Protein AF-A0A1E1WLE2-F1 (afdb_monomer_lite)

pLDDT: mean 75.77, std 13.93, range [36.28, 90.94]

Secondary structure (DSSP, 8-state):
--------HHHHHHHHHHHHHHHHHHHHHHTPEEEEEEEEEESS----TTSPP--S-EEEEEEEEEEEETTEEEEEEEEEEEESSTTPPEEEEEEEEEESSGGGHHHHTTSSGGG-SS--HHHHHHHHHHHHHHHTT------

Structure (mmCIF, N/CA/C/O backbone):
data_AF-A0A1E1WLE2-F1
#
_entry.id   AF-A0A1E1WLE2-F1
#
loop_
_atom_site.group_PDB
_atom_site.id
_atom_site.type_symbol
_atom_site.label_atom_id
_atom_site.label_alt_id
_atom_site.label_comp_id
_atom_site.label_asym_id
_atom_site.label_entity_id
_atom_site.label_seq_id
_atom_site.pdbx_PDB_ins_code
_atom_site.Cartn_x
_atom_site.Cartn_y
_atom_site.Cartn_z
_atom_site.occupancy
_atom_site.B_iso_or_equiv
_atom_site.auth_seq_id
_atom_site.auth_comp_id
_atom_site.auth_asym_id
_atom_site.auth_atom_id
_atom_site.pdbx_PDB_model_num
ATOM 1 N N . MET A 1 1 ? -0.947 47.332 -3.656 1.00 38.28 1 MET A N 1
ATOM 2 C CA . MET A 1 1 ? -2.117 46.487 -3.973 1.00 38.28 1 MET A CA 1
ATOM 3 C C . MET A 1 1 ? -1.858 45.119 -3.370 1.00 38.28 1 MET A C 1
ATOM 5 O O . MET A 1 1 ? -1.064 44.372 -3.920 1.00 38.28 1 MET A O 1
ATOM 9 N N . ILE A 1 2 ? -2.422 44.851 -2.194 1.00 45.28 2 ILE A N 1
ATOM 10 C CA . ILE A 1 2 ? -2.339 43.549 -1.523 1.00 45.28 2 ILE A CA 1
ATOM 11 C C . ILE A 1 2 ? -3.735 42.942 -1.675 1.00 45.28 2 ILE A C 1
ATOM 13 O O . ILE A 1 2 ? -4.696 43.600 -1.275 1.00 45.28 2 ILE A O 1
ATOM 17 N N . PRO A 1 3 ? -3.906 41.773 -2.310 1.00 49.47 3 PRO A N 1
ATOM 18 C CA . PRO A 1 3 ? -5.202 41.125 -2.321 1.00 49.47 3 PRO A CA 1
ATOM 19 C C . PRO A 1 3 ? -5.395 40.438 -0.965 1.00 49.47 3 PRO A C 1
ATOM 21 O O . PRO A 1 3 ? -4.961 39.303 -0.776 1.00 49.47 3 PRO A O 1
ATOM 24 N N . ASP A 1 4 ? -6.057 41.121 -0.029 1.00 49.88 4 ASP A N 1
ATOM 25 C CA . ASP A 1 4 ? -6.618 40.517 1.185 1.00 49.88 4 ASP A CA 1
ATOM 26 C C . ASP A 1 4 ? -7.785 39.603 0.796 1.00 49.88 4 ASP A C 1
ATOM 28 O O . ASP A 1 4 ? -8.966 39.926 0.924 1.00 49.88 4 ASP A O 1
ATOM 32 N N . SER A 1 5 ? -7.446 38.437 0.255 1.00 61.34 5 SER A N 1
ATOM 33 C CA . SER A 1 5 ? -8.402 37.362 0.016 1.00 61.34 5 SER A CA 1
ATOM 34 C C . SER A 1 5 ? -8.620 36.644 1.341 1.00 61.34 5 SER A C 1
ATOM 36 O O . SER A 1 5 ? -8.081 35.562 1.557 1.00 61.34 5 SER A O 1
ATOM 38 N N . ILE A 1 6 ? -9.356 37.274 2.261 1.00 64.00 6 ILE A N 1
ATOM 39 C CA . ILE A 1 6 ? -9.781 36.627 3.504 1.00 64.00 6 ILE A CA 1
ATOM 40 C C . ILE A 1 6 ? -10.660 35.440 3.085 1.00 64.00 6 ILE A C 1
ATOM 42 O O . ILE A 1 6 ? -11.727 35.660 2.501 1.00 64.00 6 ILE A O 1
ATOM 46 N N . PRO A 1 7 ? -10.231 34.186 3.310 1.00 63.50 7 PRO A N 1
ATOM 47 C CA . PRO A 1 7 ? -11.016 33.033 2.906 1.00 63.50 7 PRO A CA 1
ATOM 48 C C . PRO A 1 7 ? -12.361 33.086 3.629 1.00 63.50 7 PRO A C 1
ATOM 50 O O . PRO A 1 7 ? -12.428 33.228 4.852 1.00 63.50 7 PRO A O 1
ATOM 53 N N . ALA A 1 8 ? -13.449 33.004 2.862 1.00 78.31 8 ALA A N 1
ATOM 54 C CA . ALA A 1 8 ? -14.796 33.026 3.415 1.00 78.31 8 ALA A CA 1
ATOM 55 C C . ALA A 1 8 ? -14.918 31.939 4.496 1.00 78.31 8 ALA A C 1
ATOM 57 O O . ALA A 1 8 ? -14.419 30.831 4.321 1.00 78.31 8 ALA A O 1
ATOM 58 N N . MET A 1 9 ? -15.604 32.215 5.606 1.00 75.25 9 MET A N 1
ATOM 59 C CA . MET A 1 9 ? -15.657 31.321 6.776 1.00 75.25 9 MET A CA 1
ATOM 60 C C . MET A 1 9 ? -16.115 29.882 6.446 1.00 75.25 9 MET A C 1
ATOM 62 O O . MET A 1 9 ? -15.710 28.926 7.104 1.00 75.25 9 MET A O 1
ATOM 66 N N . GLY A 1 10 ? -16.902 29.702 5.378 1.00 71.75 10 GLY A N 1
ATOM 67 C CA . GLY A 1 10 ? -17.251 28.381 4.842 1.00 71.75 10 GLY A CA 1
ATOM 68 C C . GLY A 1 10 ? -16.083 27.620 4.193 1.00 71.75 10 GLY A C 1
ATOM 69 O O . GLY A 1 10 ? -16.044 26.396 4.271 1.00 71.75 10 GLY A O 1
ATOM 70 N N . GLN A 1 11 ? -15.116 28.313 3.586 1.00 77.38 11 GLN A N 1
ATOM 71 C CA . GLN A 1 11 ? -13.876 27.720 3.070 1.00 77.38 11 GLN A CA 1
ATOM 72 C C . GLN A 1 11 ? -12.939 27.298 4.205 1.00 77.38 11 GLN A C 1
ATOM 74 O O . GLN A 1 11 ? -12.397 26.199 4.148 1.00 77.38 11 GLN A O 1
ATOM 79 N N . LEU A 1 12 ? -12.823 28.112 5.260 1.00 76.25 12 LEU A N 1
ATOM 80 C CA . LEU A 1 12 ? -12.022 27.774 6.442 1.00 76.25 12 LEU A CA 1
ATOM 81 C C . LEU A 1 12 ? -12.545 26.517 7.147 1.00 76.25 12 LEU A C 1
ATOM 83 O O . LEU A 1 12 ? -11.766 25.613 7.423 1.00 76.25 12 LEU A O 1
ATOM 87 N N . LYS A 1 13 ? -13.866 26.390 7.341 1.00 80.69 13 LYS A N 1
ATOM 88 C CA . LYS A 1 13 ? -14.465 25.168 7.915 1.00 80.69 13 LYS A CA 1
ATOM 89 C C . LYS A 1 13 ? -14.212 23.924 7.061 1.00 80.69 13 LYS A C 1
ATOM 91 O O . LYS A 1 13 ? -13.951 22.851 7.590 1.00 80.69 13 LYS A O 1
ATOM 96 N N . ARG A 1 14 ? -14.265 24.050 5.729 1.00 77.56 14 ARG A N 1
ATOM 97 C CA . ARG A 1 14 ? -13.927 22.938 4.821 1.00 77.56 14 ARG A CA 1
ATOM 98 C C . ARG A 1 14 ? -12.452 22.554 4.928 1.00 77.56 14 ARG A C 1
ATOM 100 O O . ARG A 1 14 ? -12.141 21.366 4.939 1.00 77.56 14 ARG A O 1
ATOM 107 N N . GLN A 1 15 ? -11.561 23.542 5.021 1.00 79.94 15 GLN A N 1
ATOM 108 C CA . GLN A 1 15 ? -10.132 23.309 5.235 1.00 79.94 15 GLN A CA 1
ATOM 109 C C . GLN A 1 15 ? -9.871 22.633 6.582 1.00 79.94 15 GLN A C 1
ATOM 111 O O . GLN A 1 15 ? -9.123 21.665 6.621 1.00 79.94 15 GLN A O 1
ATOM 116 N N . GLU A 1 16 ? -10.526 23.073 7.655 1.00 83.94 16 GLU A N 1
ATOM 117 C CA . GLU A 1 16 ? -10.417 22.468 8.985 1.00 83.94 16 GLU A CA 1
ATOM 118 C C . GLU A 1 16 ? -10.824 20.988 8.971 1.00 83.94 16 GLU A C 1
ATOM 120 O O . GLU A 1 16 ? -10.043 20.137 9.390 1.00 83.94 16 GLU A O 1
ATOM 125 N N . VAL A 1 17 ? -11.988 20.659 8.400 1.00 82.81 17 VAL A N 1
ATOM 126 C CA . VAL A 1 17 ? -12.456 19.265 8.267 1.00 82.81 17 VAL A CA 1
ATOM 127 C C . VAL A 1 17 ? -11.491 18.429 7.422 1.00 82.81 17 VAL A C 1
ATOM 129 O O . VAL A 1 17 ? -11.197 17.280 7.756 1.00 82.81 17 VAL A O 1
ATOM 132 N N . THR A 1 18 ? -10.957 19.006 6.343 1.00 80.12 18 THR A N 1
ATOM 133 C CA . THR A 1 18 ? -9.963 18.332 5.494 1.00 80.12 18 THR A CA 1
ATOM 134 C C . THR A 1 18 ? -8.692 18.029 6.283 1.00 80.12 18 THR A C 1
ATOM 136 O O . THR A 1 18 ? -8.205 16.903 6.254 1.00 80.12 18 THR A O 1
ATOM 139 N N . LEU A 1 19 ? -8.173 19.005 7.031 1.00 78.62 19 LEU A N 1
ATOM 140 C CA . LEU A 1 19 ? -6.966 18.844 7.839 1.00 78.62 19 LEU A CA 1
ATOM 141 C C . LEU A 1 19 ? -7.162 17.835 8.971 1.00 78.62 19 LEU A C 1
ATOM 143 O O . LEU A 1 19 ? -6.269 17.029 9.206 1.00 78.62 19 LEU A O 1
ATOM 147 N N . GLN A 1 20 ? -8.323 17.830 9.627 1.00 79.31 20 GLN A N 1
ATOM 148 C CA . GLN A 1 20 ? -8.663 16.830 10.643 1.00 79.31 20 GLN A CA 1
ATOM 149 C C . GLN A 1 20 ? -8.713 15.420 10.047 1.00 79.31 20 GLN A C 1
ATOM 151 O O . GLN A 1 20 ? -8.127 14.499 10.609 1.00 79.31 20 GLN A O 1
ATOM 156 N N . THR A 1 21 ? -9.326 15.269 8.870 1.00 75.50 21 THR A N 1
ATOM 157 C CA . THR A 1 21 ? -9.368 13.985 8.152 1.00 75.50 21 THR A CA 1
ATOM 158 C C . THR A 1 21 ? -7.957 13.518 7.785 1.00 75.50 21 THR A C 1
ATOM 160 O O . THR A 1 21 ? -7.602 12.362 8.004 1.00 75.50 21 THR A O 1
ATOM 163 N N . CYS A 1 22 ? -7.111 14.423 7.281 1.00 72.44 22 CYS A N 1
ATOM 164 C CA . CYS A 1 22 ? -5.714 14.122 6.971 1.00 72.44 22 CYS A CA 1
ATOM 165 C C . CYS A 1 22 ? -4.905 13.758 8.221 1.00 72.44 22 CYS A C 1
ATOM 167 O O . CYS A 1 22 ? -4.075 12.852 8.166 1.00 72.44 22 CYS A O 1
ATOM 169 N N . LEU A 1 23 ? -5.133 14.447 9.342 1.00 73.81 23 LEU A N 1
ATOM 170 C CA . LEU A 1 23 ? -4.461 14.164 10.606 1.00 73.81 23 LEU A CA 1
ATOM 171 C C . LEU A 1 23 ? -4.828 12.767 11.111 1.00 73.81 23 LEU A C 1
ATOM 173 O O . LEU A 1 23 ? -3.927 11.997 11.431 1.00 73.81 23 LEU A O 1
ATOM 177 N N . GLN A 1 24 ? -6.118 12.426 11.114 1.00 76.75 24 GLN A N 1
ATOM 178 C CA . GLN A 1 24 ? -6.597 11.101 11.504 1.00 76.75 24 GLN A CA 1
ATOM 179 C C . GLN A 1 24 ? -6.008 10.012 10.600 1.00 76.75 24 GLN A C 1
ATOM 181 O O . GLN A 1 24 ? -5.429 9.048 11.092 1.00 76.75 24 GLN A O 1
ATOM 186 N N . ALA A 1 25 ? -6.053 10.209 9.279 1.00 70.75 25 ALA A N 1
ATOM 187 C CA . ALA A 1 25 ? -5.450 9.279 8.329 1.00 70.75 25 ALA A CA 1
ATOM 188 C C . ALA A 1 25 ? -3.943 9.098 8.576 1.00 70.75 25 ALA A C 1
ATOM 190 O O . ALA A 1 25 ? -3.418 7.990 8.498 1.00 70.75 25 ALA A O 1
ATOM 191 N N . THR A 1 26 ? -3.239 10.184 8.904 1.00 70.56 26 THR A N 1
ATOM 192 C CA . THR A 1 26 ? -1.803 10.148 9.212 1.00 70.56 26 THR A CA 1
ATOM 193 C C . THR A 1 26 ? -1.528 9.3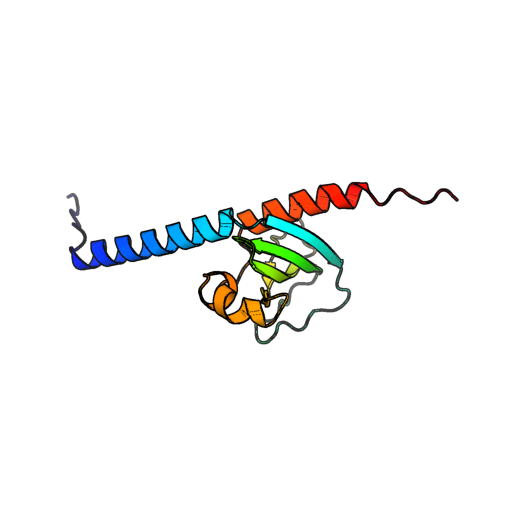97 10.511 1.00 70.56 26 THR A C 1
ATOM 195 O O . THR A 1 26 ? -0.563 8.641 10.573 1.00 70.56 26 THR A O 1
ATOM 198 N N . GLN A 1 27 ? -2.363 9.576 11.536 1.00 76.75 27 GLN A N 1
ATOM 199 C CA . GLN A 1 27 ? -2.246 8.860 12.808 1.00 76.75 27 GLN A CA 1
ATOM 200 C C . GLN A 1 27 ? -2.462 7.356 12.623 1.00 76.75 27 GLN A C 1
ATOM 202 O O . GLN A 1 27 ? -1.628 6.575 13.076 1.00 76.75 27 GLN A O 1
ATOM 207 N N . GLU A 1 28 ? -3.504 6.958 11.889 1.00 75.25 28 GLU A N 1
ATOM 208 C CA . GLU A 1 28 ? -3.766 5.550 11.562 1.00 75.25 28 GLU A CA 1
ATOM 209 C C . GLU A 1 28 ? -2.595 4.935 10.782 1.00 75.25 28 GLU A C 1
ATOM 211 O O . GLU A 1 28 ? -2.083 3.880 11.149 1.00 75.25 28 GLU A O 1
ATOM 216 N N . LEU A 1 29 ? -2.090 5.633 9.757 1.00 73.62 29 LEU A N 1
ATOM 217 C CA . LEU A 1 29 ? -0.929 5.188 8.977 1.00 73.62 29 LEU A CA 1
ATOM 218 C C . LEU A 1 29 ? 0.357 5.091 9.816 1.00 73.62 29 LEU A C 1
ATOM 220 O O . LEU A 1 29 ? 1.170 4.188 9.609 1.00 73.62 29 LEU A O 1
ATOM 224 N N . ALA A 1 30 ? 0.559 6.011 10.761 1.00 73.25 30 ALA A N 1
ATOM 225 C CA . ALA A 1 30 ? 1.705 5.996 11.666 1.00 73.25 30 ALA A CA 1
ATOM 226 C C . ALA A 1 30 ? 1.628 4.850 12.688 1.00 73.25 30 ALA A C 1
ATOM 228 O O . ALA A 1 30 ? 2.678 4.354 13.113 1.00 73.25 30 ALA A O 1
ATOM 229 N N . GLY A 1 31 ? 0.417 4.407 13.033 1.00 77.69 31 GLY A N 1
ATOM 230 C CA . GLY A 1 31 ? 0.147 3.266 13.908 1.00 77.69 31 GLY A CA 1
ATOM 231 C C . GLY A 1 31 ? 0.304 1.894 13.247 1.00 77.69 31 GLY A C 1
ATOM 232 O O . GLY A 1 31 ? 0.172 0.889 13.934 1.00 77.69 31 GLY A O 1
ATOM 233 N N . ILE A 1 32 ? 0.591 1.822 11.940 1.00 82.75 32 ILE A N 1
ATOM 234 C CA . ILE A 1 32 ? 0.766 0.536 11.250 1.00 82.75 32 ILE A CA 1
ATOM 235 C C . ILE A 1 32 ? 2.097 -0.111 11.628 1.00 82.75 32 ILE A C 1
ATOM 237 O O . ILE A 1 32 ? 3.167 0.374 11.239 1.00 82.75 32 ILE A O 1
ATOM 2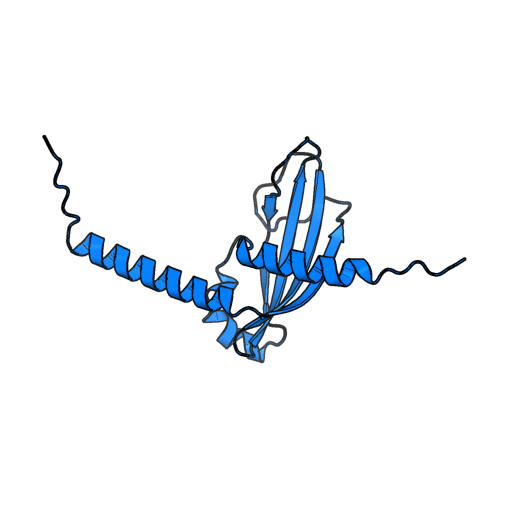41 N N . ASP A 1 33 ? 2.018 -1.274 12.254 1.00 84.31 33 ASP A N 1
ATOM 242 C CA . ASP A 1 33 ? 3.142 -2.178 12.438 1.00 84.31 33 ASP A CA 1
ATOM 243 C C . ASP A 1 33 ? 3.186 -3.211 11.314 1.00 84.31 33 ASP A C 1
ATOM 245 O O . ASP A 1 33 ? 2.179 -3.825 10.964 1.00 84.31 33 ASP A O 1
ATOM 249 N N . ILE A 1 34 ? 4.371 -3.414 10.741 1.00 84.31 34 ILE A N 1
ATOM 250 C CA . ILE A 1 34 ? 4.602 -4.429 9.711 1.00 84.31 34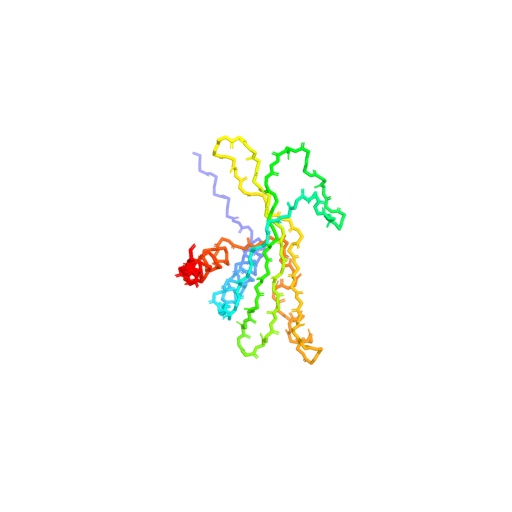 ILE A CA 1
ATOM 251 C C . ILE A 1 34 ? 5.147 -5.673 10.400 1.00 84.31 34 ILE A C 1
ATOM 253 O O . ILE A 1 34 ? 6.225 -5.641 10.991 1.00 84.31 34 ILE A O 1
ATOM 257 N N . LEU A 1 35 ? 4.409 -6.774 10.307 1.00 84.69 35 LEU A N 1
ATOM 258 C CA . LEU A 1 35 ? 4.779 -8.059 10.899 1.00 84.69 35 LEU A CA 1
ATOM 259 C C . LEU A 1 35 ? 5.679 -8.851 9.942 1.00 84.69 35 LEU A C 1
ATOM 261 O O . LEU A 1 35 ? 6.716 -9.406 10.324 1.00 84.69 35 LEU A O 1
ATOM 265 N N . GLN A 1 36 ? 5.283 -8.884 8.671 1.00 83.12 36 GLN A N 1
ATOM 266 C CA . GLN A 1 36 ? 5.964 -9.603 7.603 1.00 83.12 36 GLN A CA 1
ATOM 267 C C . GLN A 1 36 ? 5.837 -8.831 6.300 1.00 83.12 36 GLN A C 1
ATOM 269 O O . GLN A 1 36 ? 4.808 -8.231 6.029 1.00 83.12 36 GLN A O 1
ATOM 274 N N . ALA A 1 37 ? 6.889 -8.858 5.487 1.00 84.62 37 ALA A N 1
ATOM 275 C CA . ALA A 1 37 ? 6.847 -8.359 4.126 1.00 84.62 37 ALA A CA 1
ATOM 276 C C . ALA A 1 37 ? 7.629 -9.295 3.205 1.00 84.62 37 ALA A C 1
ATOM 278 O O . ALA A 1 37 ? 8.696 -9.796 3.575 1.00 84.62 37 ALA A O 1
ATOM 279 N N . GLU A 1 38 ? 7.096 -9.489 2.008 1.00 82.88 38 GLU A N 1
ATOM 280 C CA . GLU A 1 38 ? 7.665 -10.266 0.917 1.00 82.88 38 GLU A CA 1
ATOM 281 C C . GLU A 1 38 ? 7.606 -9.455 -0.376 1.00 82.88 38 GLU A C 1
ATOM 283 O O . GLU A 1 38 ? 6.677 -8.677 -0.608 1.00 82.88 38 GLU A O 1
ATOM 288 N N . VAL A 1 39 ? 8.634 -9.619 -1.210 1.00 85.31 39 VAL A N 1
ATOM 289 C CA . VAL A 1 39 ? 8.720 -8.981 -2.524 1.00 85.31 39 VAL A CA 1
ATOM 290 C C . VAL A 1 39 ? 9.063 -10.029 -3.560 1.00 85.31 39 VAL A C 1
ATOM 292 O O . VAL A 1 39 ? 10.148 -10.608 -3.522 1.00 85.31 39 VAL A O 1
ATOM 295 N N . ASN A 1 40 ? 8.164 -10.203 -4.519 1.00 84.06 40 ASN A N 1
ATOM 296 C CA . ASN A 1 40 ? 8.305 -11.146 -5.614 1.00 84.06 40 ASN A CA 1
ATOM 297 C C . ASN A 1 40 ? 8.554 -10.379 -6.909 1.00 84.06 40 ASN A C 1
ATOM 299 O O . ASN A 1 40 ? 7.856 -9.415 -7.211 1.00 84.06 40 ASN A O 1
ATOM 303 N N . VAL A 1 41 ? 9.558 -10.782 -7.688 1.00 86.00 41 VAL A N 1
ATOM 304 C CA . VAL A 1 41 ? 9.759 -10.232 -9.036 1.00 86.00 41 VAL A CA 1
ATOM 305 C C . VAL A 1 41 ? 8.762 -10.908 -9.968 1.00 86.00 41 VAL A C 1
ATOM 307 O O . VAL A 1 41 ? 8.752 -12.133 -10.075 1.00 86.00 41 VAL A O 1
ATOM 310 N N . VAL A 1 42 ? 7.921 -10.116 -10.629 1.00 85.50 42 VAL A N 1
ATOM 311 C CA . VAL A 1 42 ? 6.909 -10.630 -11.554 1.00 85.50 42 VAL A CA 1
ATOM 312 C C . VAL A 1 42 ? 7.512 -10.648 -12.953 1.00 85.50 42 VAL A C 1
ATOM 314 O O . VAL A 1 42 ? 7.994 -9.629 -13.443 1.00 85.50 42 VAL A O 1
ATOM 317 N N . VAL A 1 43 ? 7.524 -11.828 -13.571 1.00 77.31 43 VAL A N 1
ATOM 318 C CA . VAL A 1 43 ? 8.119 -12.041 -14.901 1.00 77.31 43 VAL A CA 1
ATOM 319 C C . VAL A 1 43 ? 7.204 -11.525 -16.016 1.00 77.31 43 VAL A C 1
ATOM 321 O O . VAL A 1 43 ? 7.690 -11.063 -17.041 1.00 77.31 43 VAL A O 1
ATOM 324 N N . ASN A 1 44 ? 5.889 -11.573 -15.801 1.00 79.44 44 ASN A N 1
ATOM 325 C CA . ASN A 1 44 ? 4.878 -11.100 -16.745 1.00 79.44 44 ASN A CA 1
ATOM 326 C C . ASN A 1 44 ? 4.219 -9.816 -16.225 1.00 79.44 44 ASN A C 1
ATOM 328 O O . ASN A 1 44 ? 4.192 -9.584 -15.016 1.00 79.44 44 ASN A O 1
ATOM 332 N N . GLU A 1 45 ? 3.657 -8.999 -17.119 1.00 76.44 45 GLU A N 1
ATOM 333 C CA . GLU A 1 45 ? 2.849 -7.848 -16.701 1.00 76.44 45 GLU A CA 1
ATOM 334 C C . GLU A 1 45 ? 1.657 -8.340 -15.849 1.00 76.44 45 GLU A C 1
ATOM 336 O O . GLU A 1 45 ? 0.934 -9.246 -16.279 1.00 76.44 45 GLU A O 1
ATOM 341 N N . PRO A 1 46 ? 1.475 -7.816 -14.622 1.00 79.81 46 PRO A N 1
ATOM 342 C CA . PRO A 1 46 ? 0.391 -8.239 -13.747 1.00 79.81 46 PRO A CA 1
ATOM 343 C C . PRO A 1 46 ? -0.958 -7.699 -14.234 1.00 79.81 46 PRO A C 1
ATOM 345 O O . PRO A 1 46 ? -1.032 -6.636 -14.846 1.00 79.81 46 PRO A O 1
ATOM 348 N N . ASP A 1 47 ? -2.046 -8.400 -13.909 1.00 79.12 47 ASP A N 1
ATOM 349 C CA . ASP A 1 47 ? -3.396 -7.891 -14.159 1.00 79.12 47 ASP A CA 1
ATOM 350 C C . ASP A 1 47 ? -3.669 -6.666 -13.272 1.00 79.12 47 ASP A C 1
ATOM 352 O O . ASP A 1 47 ? -3.777 -6.769 -12.045 1.00 79.12 47 ASP A O 1
ATOM 356 N N . LEU A 1 48 ? -3.778 -5.498 -13.908 1.00 79.94 48 LEU A N 1
ATOM 357 C CA . LEU A 1 48 ? -3.926 -4.212 -13.231 1.00 79.94 48 LEU A CA 1
ATOM 358 C C . LEU A 1 48 ? -5.372 -3.881 -12.819 1.00 79.94 48 LEU A C 1
ATOM 360 O O . LEU A 1 48 ? -5.658 -2.741 -12.455 1.00 79.94 48 LEU A O 1
ATOM 364 N N . GLN A 1 49 ? -6.293 -4.850 -12.865 1.00 74.31 49 GLN A N 1
ATOM 365 C CA . GLN A 1 49 ? -7.653 -4.748 -12.305 1.00 74.31 49 GLN A CA 1
ATOM 366 C C . GLN A 1 49 ? -8.438 -3.501 -12.750 1.00 74.31 49 GLN A C 1
ATOM 368 O O . GLN A 1 49 ? -9.187 -2.905 -11.975 1.00 74.31 49 GLN A O 1
ATOM 373 N N . GLY A 1 50 ? -8.266 -3.093 -14.010 1.00 71.81 50 GLY A N 1
ATOM 374 C CA . GLY A 1 50 ? -8.933 -1.924 -14.590 1.00 71.81 50 GLY A CA 1
ATOM 375 C C . GLY A 1 50 ? -8.186 -0.592 -14.435 1.00 71.81 50 GLY A C 1
ATOM 376 O O . GLY A 1 50 ? -8.704 0.435 -14.877 1.00 71.81 50 GLY A O 1
ATOM 377 N N . GLU A 1 51 ? -6.982 -0.573 -13.854 1.00 79.56 51 GLU A N 1
ATOM 378 C CA . GLU A 1 51 ? -6.076 0.577 -13.956 1.00 79.56 51 GLU A CA 1
ATOM 379 C C . GLU A 1 51 ? -5.441 0.677 -15.354 1.00 79.56 51 GLU A C 1
ATOM 381 O O . GLU A 1 51 ? -5.339 -0.306 -16.090 1.00 79.56 51 GLU A O 1
ATOM 386 N N . SER A 1 52 ? -5.006 1.885 -15.737 1.00 79.12 52 SER A N 1
ATOM 387 C CA . SER A 1 52 ? -4.353 2.113 -17.029 1.00 79.12 52 SER A CA 1
ATOM 388 C C . SER A 1 52 ? -3.075 1.266 -17.165 1.00 79.12 52 SER A C 1
ATOM 390 O O . SER A 1 52 ? -2.239 1.309 -16.250 1.00 79.12 52 SER A O 1
ATOM 392 N N . PRO A 1 53 ? -2.885 0.568 -18.303 1.00 77.19 53 PRO A N 1
ATOM 393 C CA . PRO A 1 53 ? -1.698 -0.244 -18.544 1.00 77.19 53 PRO A CA 1
ATOM 394 C C . PRO A 1 53 ? -0.436 0.616 -18.556 1.00 77.19 53 PRO A C 1
ATOM 396 O O . PRO A 1 53 ? -0.465 1.780 -18.975 1.00 77.19 53 PRO A O 1
ATOM 399 N N . ILE A 1 54 ? 0.677 0.046 -18.092 1.00 80.12 54 ILE A N 1
ATOM 400 C CA . ILE A 1 54 ? 1.979 0.703 -18.189 1.00 80.12 54 ILE A CA 1
ATOM 401 C C . ILE A 1 54 ? 2.659 0.190 -19.452 1.00 80.12 54 ILE A C 1
ATOM 403 O O . ILE A 1 54 ? 3.114 -0.941 -19.511 1.00 80.12 54 ILE A O 1
ATOM 407 N N . SER A 1 55 ? 2.757 1.052 -20.460 1.00 78.12 55 SER A N 1
ATOM 408 C CA . SER A 1 55 ? 3.369 0.715 -21.750 1.00 78.12 55 SER A CA 1
ATOM 409 C C . SER A 1 55 ? 4.902 0.738 -21.746 1.00 78.12 55 SER A C 1
ATOM 411 O O . SER A 1 55 ? 5.518 0.440 -22.764 1.00 78.12 55 SER A O 1
ATOM 413 N N . GLU A 1 56 ? 5.530 1.187 -20.656 1.00 84.50 56 GLU A N 1
ATOM 414 C CA . GLU A 1 56 ? 6.990 1.230 -20.530 1.00 84.50 56 GLU A CA 1
ATOM 415 C C . GLU A 1 56 ? 7.516 -0.138 -20.082 1.00 84.50 56 GLU A C 1
ATOM 417 O O . GLU A 1 56 ? 7.058 -0.657 -19.068 1.00 84.50 56 GLU A O 1
ATOM 422 N N . GLU A 1 57 ? 8.511 -0.679 -20.789 1.00 86.25 57 GLU A N 1
ATOM 423 C CA . GLU A 1 57 ? 9.217 -1.892 -20.363 1.00 86.25 57 GLU A CA 1
ATOM 424 C C . GLU A 1 57 ? 9.980 -1.664 -19.050 1.00 86.25 57 GLU A C 1
ATOM 426 O O . GLU A 1 57 ? 10.560 -0.593 -18.803 1.00 86.25 57 GLU A O 1
ATOM 431 N N . GLY A 1 58 ? 9.988 -2.691 -18.204 1.00 88.06 58 GLY A N 1
ATOM 432 C CA . GLY A 1 58 ? 10.671 -2.642 -16.928 1.00 88.06 58 GLY A CA 1
ATOM 433 C C . GLY A 1 58 ? 10.409 -3.839 -16.034 1.00 88.06 58 GLY A C 1
ATOM 434 O O . GLY A 1 58 ? 9.768 -4.825 -16.399 1.00 88.06 58 GLY A O 1
ATOM 435 N N . VAL A 1 59 ? 10.916 -3.725 -14.809 1.00 88.38 59 VAL A N 1
ATOM 436 C CA . VAL A 1 59 ? 10.800 -4.769 -13.796 1.00 88.38 59 VAL A CA 1
ATOM 437 C C . VAL A 1 59 ? 9.561 -4.531 -12.950 1.00 88.38 59 VAL A C 1
ATOM 439 O O . VAL A 1 59 ? 9.455 -3.521 -12.241 1.00 88.38 59 VAL A O 1
ATOM 442 N N . TRP A 1 60 ? 8.674 -5.518 -12.957 1.00 89.56 60 TRP A N 1
ATOM 443 C CA . TRP A 1 60 ? 7.544 -5.598 -12.048 1.00 89.56 60 TRP A CA 1
ATOM 444 C C . TRP A 1 60 ? 7.923 -6.314 -10.757 1.00 89.56 60 TRP A C 1
ATOM 446 O O . TRP A 1 60 ? 8.644 -7.313 -10.745 1.00 89.56 60 TRP A O 1
ATOM 456 N N . ARG A 1 61 ? 7.429 -5.788 -9.639 1.00 88.44 61 ARG A N 1
ATOM 457 C CA . ARG A 1 61 ? 7.525 -6.417 -8.325 1.00 88.44 61 ARG A CA 1
ATOM 458 C C . ARG A 1 61 ? 6.155 -6.440 -7.678 1.00 88.44 61 ARG A C 1
ATOM 460 O O . ARG A 1 61 ? 5.496 -5.411 -7.621 1.00 88.44 61 ARG A O 1
ATOM 467 N N . GLU A 1 62 ? 5.751 -7.587 -7.175 1.00 88.25 62 GLU A N 1
ATOM 468 C CA . GLU A 1 62 ? 4.628 -7.711 -6.262 1.00 88.25 62 GLU A CA 1
ATOM 469 C C . GLU A 1 62 ? 5.157 -7.580 -4.841 1.00 88.25 62 GLU A C 1
ATOM 471 O O . GLU A 1 62 ? 6.150 -8.211 -4.479 1.00 88.25 62 GLU A O 1
ATOM 476 N N . VAL A 1 63 ? 4.518 -6.732 -4.050 1.00 87.44 63 VAL A N 1
ATOM 477 C CA . VAL A 1 63 ? 4.840 -6.533 -2.644 1.00 87.44 63 VAL A CA 1
ATOM 478 C C . VAL A 1 63 ? 3.630 -6.957 -1.838 1.00 87.44 63 VAL A C 1
ATOM 480 O O . VAL A 1 63 ? 2.548 -6.404 -2.028 1.00 87.44 63 VAL A O 1
ATOM 483 N N . THR A 1 64 ? 3.835 -7.896 -0.922 1.00 87.75 64 THR A N 1
ATOM 484 C CA . THR A 1 64 ? 2.817 -8.338 0.032 1.00 87.75 64 THR A CA 1
ATOM 485 C C . THR A 1 64 ? 3.357 -8.143 1.435 1.00 87.75 64 THR A C 1
ATOM 487 O O . THR A 1 64 ? 4.460 -8.585 1.749 1.00 87.75 64 THR A O 1
ATOM 490 N N . ALA A 1 65 ? 2.598 -7.460 2.282 1.00 87.81 65 ALA A N 1
ATOM 491 C CA . ALA A 1 65 ? 2.948 -7.226 3.670 1.00 87.81 65 ALA A CA 1
ATOM 492 C C . ALA A 1 65 ? 1.781 -7.585 4.585 1.00 87.81 65 ALA A C 1
ATOM 494 O O . ALA A 1 65 ? 0.653 -7.164 4.351 1.00 87.81 65 ALA A O 1
ATOM 495 N N . GLU A 1 66 ? 2.059 -8.339 5.640 1.00 88.44 66 GLU A N 1
ATOM 496 C CA . GLU A 1 66 ? 1.145 -8.519 6.758 1.00 88.44 66 GLU A CA 1
ATOM 497 C C . GLU A 1 66 ? 1.418 -7.432 7.790 1.00 88.44 66 GLU A C 1
ATOM 499 O O . GLU A 1 66 ? 2.550 -7.236 8.246 1.00 88.44 66 GLU A O 1
ATOM 504 N N . CYS A 1 67 ? 0.358 -6.728 8.148 1.00 87.56 67 CYS A N 1
ATOM 505 C CA . CYS A 1 67 ? 0.375 -5.534 8.963 1.00 87.56 67 CYS A CA 1
ATOM 506 C C . CYS A 1 67 ? -0.635 -5.650 10.108 1.00 87.56 67 CYS A C 1
ATOM 508 O O . CYS A 1 67 ? -1.552 -6.474 10.097 1.00 87.56 67 CYS A O 1
ATOM 510 N N . CYS A 1 68 ? -0.475 -4.785 11.099 1.00 86.12 68 CYS A N 1
ATOM 511 C CA . CYS A 1 68 ? -1.391 -4.638 12.214 1.00 86.12 68 CYS A CA 1
ATOM 512 C C . CYS A 1 68 ? -1.539 -3.154 12.561 1.00 86.12 68 CYS A C 1
ATOM 514 O O . CYS A 1 68 ? -0.555 -2.419 12.543 1.00 86.12 68 CYS A O 1
ATOM 516 N N . VAL A 1 69 ? -2.755 -2.716 12.878 1.00 84.88 69 VAL A N 1
ATOM 517 C CA . VAL A 1 69 ? -3.026 -1.397 13.469 1.00 84.88 69 VAL A CA 1
ATOM 518 C C . VAL A 1 69 ? -3.994 -1.604 14.623 1.00 84.88 69 VAL A C 1
ATOM 520 O O . VAL A 1 69 ? -4.997 -2.290 14.449 1.00 84.88 69 VAL A O 1
ATOM 523 N N . ASP A 1 70 ? -3.664 -1.109 15.816 1.00 81.69 70 ASP A N 1
ATOM 524 C CA . ASP A 1 70 ? -4.496 -1.260 17.021 1.00 81.69 70 ASP A CA 1
ATOM 525 C C . ASP A 1 70 ? -5.011 -2.701 17.255 1.00 81.69 70 ASP A C 1
ATOM 527 O O . ASP A 1 70 ? -6.164 -2.923 17.620 1.00 81.69 70 ASP A O 1
ATOM 531 N N . LEU A 1 71 ? -4.141 -3.701 17.039 1.00 81.81 71 LEU A N 1
ATOM 532 C CA . LEU A 1 71 ? -4.430 -5.146 17.147 1.00 81.81 71 LEU A CA 1
ATOM 533 C C . LEU A 1 71 ? -5.352 -5.730 16.061 1.00 81.81 71 LEU A C 1
ATOM 535 O O . LEU A 1 71 ? -5.739 -6.897 16.155 1.00 81.81 71 LEU A O 1
ATOM 539 N N . VAL A 1 72 ? -5.679 -4.966 15.021 1.00 85.00 72 VAL A N 1
ATOM 540 C CA . VAL A 1 72 ? -6.432 -5.429 13.851 1.00 85.00 72 VAL A CA 1
ATOM 541 C C . VAL A 1 72 ? -5.445 -5.890 12.772 1.00 85.00 72 VAL A C 1
ATOM 543 O O . VAL A 1 72 ? -4.782 -5.047 12.163 1.00 85.00 72 VAL A O 1
ATOM 546 N N . PRO A 1 73 ? -5.312 -7.205 12.509 1.00 88.12 73 PRO A N 1
ATOM 547 C CA . PRO A 1 73 ? -4.406 -7.715 11.488 1.00 88.12 73 PRO A CA 1
ATOM 548 C C . PRO A 1 73 ? -5.015 -7.610 10.083 1.00 88.12 73 PRO A C 1
ATOM 550 O O . PRO A 1 73 ? -6.150 -8.036 9.834 1.00 88.12 73 PRO A O 1
ATOM 553 N N . PHE A 1 74 ? -4.228 -7.111 9.138 1.00 88.50 74 PHE A N 1
ATOM 554 C CA . PHE A 1 74 ? -4.600 -6.988 7.729 1.00 88.50 74 PHE A CA 1
ATOM 555 C C . PHE A 1 74 ? -3.380 -7.171 6.821 1.00 88.50 74 PHE A C 1
ATOM 557 O O . PHE A 1 74 ? -2.241 -7.030 7.252 1.00 88.50 74 PHE A O 1
ATOM 564 N N . SER A 1 75 ? -3.605 -7.500 5.557 1.00 88.81 75 SER A N 1
ATOM 565 C CA . SER A 1 75 ? -2.563 -7.613 4.548 1.00 88.81 75 SER A CA 1
ATOM 566 C C . SER A 1 75 ? -2.673 -6.466 3.557 1.00 88.81 75 SER A C 1
ATOM 568 O O . SER A 1 75 ? -3.770 -6.060 3.170 1.00 88.81 75 SER A O 1
ATOM 570 N N . ILE A 1 76 ? -1.524 -5.955 3.139 1.00 89.56 76 ILE A N 1
ATOM 571 C CA . ILE A 1 76 ? -1.379 -4.986 2.065 1.00 89.56 76 ILE A CA 1
ATOM 572 C C . ILE A 1 76 ? -0.694 -5.688 0.897 1.00 89.56 76 ILE A C 1
ATOM 574 O O . ILE A 1 76 ? 0.394 -6.234 1.065 1.00 89.56 76 ILE A O 1
ATOM 578 N N . THR A 1 77 ? -1.282 -5.612 -0.291 1.00 89.25 77 THR A N 1
ATOM 579 C CA . THR A 1 77 ? -0.675 -6.112 -1.529 1.00 89.25 77 THR A CA 1
ATOM 580 C C . THR A 1 77 ? -0.682 -5.020 -2.587 1.00 89.25 77 THR A C 1
ATOM 582 O O . THR A 1 77 ? -1.686 -4.333 -2.752 1.00 89.25 77 THR A O 1
ATOM 585 N N . PHE A 1 78 ? 0.424 -4.835 -3.305 1.00 89.06 78 PHE A N 1
ATOM 586 C CA . PHE A 1 78 ? 0.499 -3.905 -4.434 1.00 89.06 78 PHE A CA 1
ATOM 587 C C . PHE A 1 78 ? 1.581 -4.308 -5.436 1.00 89.06 78 PHE A C 1
ATOM 589 O O . PHE A 1 78 ? 2.517 -5.037 -5.108 1.00 89.06 78 PHE A O 1
ATOM 596 N N . TYR A 1 79 ? 1.486 -3.767 -6.650 1.00 88.50 79 TYR A N 1
ATOM 597 C CA . TYR A 1 79 ? 2.523 -3.882 -7.668 1.00 88.50 79 TYR A CA 1
ATOM 598 C C . TYR A 1 79 ? 3.373 -2.613 -7.724 1.00 88.50 79 TYR A C 1
ATOM 600 O O . TYR A 1 79 ? 2.872 -1.492 -7.628 1.00 88.50 79 TYR A O 1
ATOM 608 N N . ALA A 1 80 ? 4.675 -2.793 -7.900 1.00 89.06 80 ALA A N 1
ATOM 609 C CA . ALA A 1 80 ? 5.659 -1.745 -8.095 1.00 89.06 80 ALA A CA 1
ATOM 610 C C . ALA A 1 80 ? 6.387 -1.986 -9.420 1.00 89.06 80 ALA A C 1
ATOM 612 O O . ALA A 1 80 ? 7.134 -2.955 -9.565 1.00 89.06 80 ALA A O 1
ATOM 613 N N . HIS A 1 81 ? 6.187 -1.087 -10.377 1.00 89.62 81 HIS A N 1
ATOM 614 C CA . HIS A 1 81 ? 6.872 -1.098 -11.661 1.00 89.62 81 HIS A CA 1
ATOM 615 C C . HIS A 1 81 ? 8.034 -0.110 -11.660 1.00 89.62 81 HIS A C 1
ATOM 617 O O . HIS A 1 81 ? 7.878 1.045 -11.260 1.00 89.62 81 HIS A O 1
ATOM 623 N N . ARG A 1 82 ? 9.198 -0.534 -12.149 1.00 89.56 82 ARG A N 1
ATOM 624 C CA . ARG A 1 82 ? 10.326 0.361 -12.414 1.00 89.56 82 ARG A CA 1
ATOM 625 C C . ARG A 1 82 ? 10.793 0.158 -13.847 1.00 89.56 82 ARG A C 1
ATOM 627 O O . ARG A 1 82 ? 11.334 -0.898 -14.150 1.00 89.56 82 ARG A O 1
ATOM 634 N N . ALA A 1 83 ? 10.629 1.190 -14.672 1.00 90.94 83 ALA A N 1
ATOM 635 C CA . ALA A 1 83 ? 11.081 1.174 -1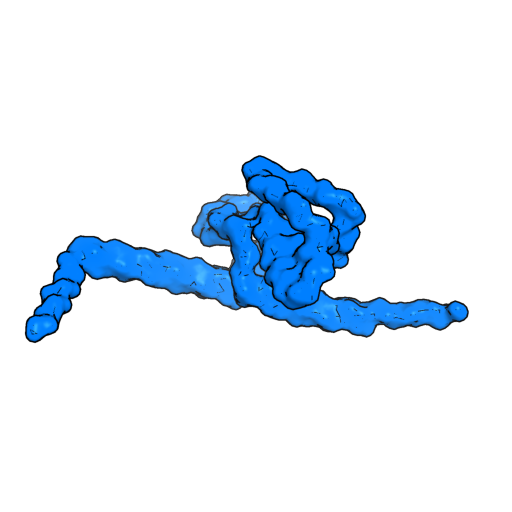6.058 1.00 90.94 83 ALA A CA 1
ATOM 636 C C . ALA A 1 83 ? 12.610 1.020 -16.164 1.00 90.94 83 ALA A C 1
ATOM 638 O O . ALA A 1 83 ? 13.345 1.503 -15.295 1.00 90.94 83 ALA A O 1
ATOM 639 N N . ASP A 1 84 ? 13.091 0.430 -17.258 1.00 90.38 84 ASP A N 1
ATOM 640 C CA . ASP A 1 84 ? 14.515 0.082 -17.442 1.00 90.38 84 ASP A CA 1
ATOM 641 C C . ASP A 1 84 ? 15.438 1.271 -17.755 1.00 90.38 84 ASP A C 1
ATOM 643 O O . ASP A 1 84 ? 16.660 1.143 -17.881 1.00 90.38 84 ASP A O 1
ATOM 647 N N . ARG A 1 85 ? 14.887 2.484 -17.817 1.00 88.88 85 ARG A N 1
ATOM 648 C CA . ARG A 1 85 ? 15.689 3.703 -17.944 1.00 88.88 85 ARG A CA 1
ATOM 649 C C . ARG A 1 85 ? 16.375 4.073 -16.627 1.00 88.88 85 ARG A C 1
ATOM 651 O O . ARG A 1 85 ? 15.846 3.902 -15.525 1.00 88.88 85 ARG A O 1
ATOM 658 N N . LYS A 1 86 ? 17.561 4.679 -16.739 1.00 87.25 86 LYS A N 1
ATOM 659 C CA . LYS A 1 86 ? 18.298 5.207 -15.581 1.00 87.25 86 LYS A CA 1
ATOM 660 C C . LYS A 1 86 ? 17.420 6.177 -14.789 1.00 87.25 86 LYS A C 1
ATOM 662 O O . LYS A 1 86 ? 16.781 7.050 -15.366 1.00 87.25 86 LYS A O 1
ATOM 667 N N . PHE A 1 87 ? 17.429 6.021 -13.466 1.00 84.88 87 PHE A N 1
ATOM 668 C CA . PHE A 1 87 ? 16.669 6.854 -12.526 1.00 84.88 87 PHE A CA 1
ATOM 669 C C . PHE A 1 87 ? 15.147 6.870 -12.758 1.00 84.88 87 PHE A C 1
ATOM 671 O O . PHE A 1 87 ? 14.482 7.802 -12.312 1.00 84.88 87 PHE A O 1
ATOM 678 N N . ALA A 1 88 ? 14.580 5.844 -13.410 1.00 85.50 88 ALA A N 1
ATOM 679 C CA . ALA A 1 88 ? 13.131 5.717 -13.526 1.00 85.50 88 ALA A CA 1
ATOM 680 C C . ALA A 1 88 ? 12.462 5.755 -12.138 1.00 85.50 88 ALA A C 1
ATOM 682 O O . ALA A 1 88 ? 12.899 5.010 -11.246 1.00 85.50 88 ALA A O 1
ATOM 683 N N . PRO A 1 89 ? 11.412 6.579 -11.952 1.00 86.12 89 PRO A N 1
ATOM 684 C CA . PRO A 1 89 ? 10.614 6.540 -10.738 1.00 86.12 89 PRO A CA 1
ATOM 685 C C . PRO A 1 89 ? 9.867 5.206 -10.646 1.00 86.12 89 PRO A C 1
ATOM 687 O O . PRO A 1 89 ? 9.514 4.603 -11.663 1.00 86.12 89 PRO A O 1
ATOM 690 N N . ILE A 1 90 ? 9.618 4.756 -9.418 1.00 86.88 90 ILE A N 1
ATOM 691 C CA . ILE A 1 90 ? 8.794 3.573 -9.172 1.00 86.88 90 ILE A CA 1
ATOM 692 C C . ILE A 1 90 ? 7.327 3.981 -9.308 1.00 86.88 90 ILE A C 1
ATOM 694 O O . ILE A 1 90 ? 6.890 4.975 -8.729 1.00 86.88 90 ILE A O 1
ATOM 698 N N . GLN A 1 91 ? 6.568 3.220 -10.088 1.00 87.38 91 GLN A N 1
ATOM 699 C CA . GLN A 1 91 ? 5.132 3.395 -10.244 1.00 87.38 91 GLN A CA 1
ATOM 700 C C . GLN A 1 91 ? 4.398 2.317 -9.455 1.00 87.38 91 GLN A C 1
ATOM 702 O O . GLN A 1 91 ? 4.569 1.129 -9.713 1.00 87.38 91 GLN A O 1
ATOM 707 N N . TYR A 1 92 ? 3.558 2.740 -8.515 1.00 87.25 92 TYR A N 1
ATOM 708 C CA . TYR A 1 92 ? 2.727 1.837 -7.726 1.00 87.25 92 TYR A CA 1
ATOM 709 C C . TYR A 1 92 ? 1.352 1.649 -8.361 1.00 87.25 92 TYR A C 1
ATOM 711 O O . TYR A 1 92 ? 0.770 2.610 -8.885 1.00 87.25 92 TYR A O 1
ATOM 719 N N . ARG A 1 93 ? 0.848 0.416 -8.307 1.00 86.81 93 ARG A N 1
ATOM 720 C CA . ARG A 1 93 ? -0.439 -0.001 -8.871 1.00 86.81 93 ARG A CA 1
ATOM 721 C C . ARG A 1 93 ? -1.134 -1.009 -7.966 1.00 86.81 93 ARG A C 1
ATOM 723 O O . ARG A 1 93 ? -0.474 -1.766 -7.251 1.00 86.81 93 ARG A O 1
ATOM 730 N N . CYS A 1 94 ? -2.459 -1.019 -8.036 1.00 86.50 94 CYS A N 1
ATOM 731 C CA . CYS A 1 94 ? -3.334 -2.035 -7.462 1.00 86.50 94 CYS A CA 1
ATOM 732 C C . CYS A 1 94 ? -3.108 -2.265 -5.969 1.00 86.50 94 CYS A C 1
ATOM 734 O O . CYS A 1 94 ? -3.045 -3.413 -5.523 1.00 86.50 94 CYS A O 1
ATOM 736 N N . LEU A 1 95 ? -2.974 -1.173 -5.205 1.00 86.94 95 LEU A N 1
ATOM 737 C CA . LEU A 1 95 ? -2.944 -1.268 -3.753 1.00 86.94 95 LEU A CA 1
ATOM 738 C C . LEU A 1 95 ? -4.251 -1.892 -3.273 1.00 86.94 95 LEU A C 1
ATOM 740 O O . LEU A 1 95 ? -5.336 -1.368 -3.518 1.00 86.94 95 LEU A O 1
ATOM 744 N N . ARG A 1 96 ? -4.122 -3.006 -2.567 1.00 86.69 96 ARG A N 1
ATOM 745 C CA . ARG A 1 96 ? -5.220 -3.733 -1.955 1.00 86.69 96 ARG A CA 1
ATOM 746 C C . ARG A 1 96 ? -4.922 -3.934 -0.489 1.00 86.69 96 ARG A C 1
ATOM 748 O O . ARG A 1 96 ? -3.810 -4.295 -0.114 1.00 86.69 96 ARG A O 1
ATOM 755 N N . VAL A 1 97 ? -5.941 -3.691 0.318 1.00 87.44 97 VAL A N 1
ATOM 756 C CA . VAL A 1 97 ? -5.921 -3.938 1.751 1.00 87.44 97 VAL A CA 1
ATOM 757 C C . VAL A 1 97 ? -7.016 -4.950 2.033 1.00 87.44 97 VAL A C 1
ATOM 759 O O . VAL A 1 97 ? -8.173 -4.715 1.687 1.00 87.44 97 VAL A O 1
ATOM 762 N N . SER A 1 98 ? -6.657 -6.079 2.631 1.00 87.81 98 SER A N 1
ATOM 763 C CA . SER A 1 98 ? -7.605 -7.137 2.978 1.00 87.81 98 SER A CA 1
ATOM 764 C C . SER A 1 98 ? -7.422 -7.568 4.428 1.00 87.81 98 SER A C 1
ATOM 766 O O . SER A 1 98 ? -6.289 -7.688 4.890 1.00 87.81 98 SER A O 1
ATOM 768 N N . PRO A 1 99 ? -8.506 -7.815 5.175 1.00 88.69 99 PRO A N 1
ATOM 769 C CA . PRO A 1 99 ? -8.387 -8.313 6.537 1.00 88.69 99 PRO A CA 1
ATOM 770 C C . PRO A 1 99 ? -7.852 -9.753 6.523 1.00 88.69 99 PRO A C 1
ATOM 772 O O . PRO A 1 99 ? -8.236 -10.548 5.667 1.00 88.69 99 PRO A O 1
ATOM 775 N N . LEU A 1 100 ? -7.013 -10.127 7.499 1.00 85.56 100 LEU A N 1
ATOM 776 C CA . LEU A 1 100 ? -6.541 -11.521 7.612 1.00 85.56 100 LEU A CA 1
ATOM 777 C C . LEU A 1 100 ? -7.663 -12.479 8.043 1.00 85.56 100 LEU A C 1
ATOM 779 O O . LEU A 1 100 ? -7.599 -13.681 7.794 1.00 85.56 100 LEU A O 1
ATOM 783 N N . LYS A 1 101 ? -8.684 -11.957 8.733 1.00 85.06 101 LYS A N 1
ATOM 784 C CA . LYS A 1 101 ? -9.855 -12.713 9.189 1.00 85.06 101 LYS A CA 1
ATOM 785 C C . LYS A 1 101 ? -11.116 -11.906 8.927 1.00 85.06 101 LYS A C 1
ATOM 787 O O . LYS A 1 101 ? -11.135 -10.704 9.175 1.00 85.06 101 LYS A O 1
ATOM 792 N N . THR A 1 102 ? -12.196 -12.579 8.547 1.00 82.44 102 THR A N 1
ATOM 793 C CA . THR A 1 102 ? -13.514 -11.963 8.296 1.00 82.44 102 THR A CA 1
ATOM 794 C C . THR A 1 102 ? -14.044 -11.169 9.491 1.00 82.44 102 THR A C 1
ATOM 796 O O . THR A 1 102 ? -14.641 -10.115 9.317 1.00 82.44 102 THR A O 1
ATOM 799 N N . ALA A 1 103 ? -13.750 -11.602 10.721 1.00 83.06 103 ALA A N 1
ATOM 800 C CA . ALA A 1 103 ? -14.129 -10.878 11.937 1.00 83.06 103 ALA A CA 1
ATOM 801 C C . ALA A 1 103 ? -13.547 -9.450 12.024 1.00 83.06 103 ALA A C 1
ATOM 803 O O . ALA A 1 103 ? -14.096 -8.610 12.730 1.00 83.06 103 ALA A O 1
ATOM 804 N N . HIS A 1 104 ? -12.453 -9.167 11.312 1.00 82.94 104 HIS A N 1
ATOM 805 C CA . HIS A 1 104 ? -11.791 -7.862 11.298 1.00 82.94 104 HIS A CA 1
ATOM 806 C C . HIS A 1 104 ? -12.238 -6.967 10.136 1.00 82.94 104 HIS A C 1
ATOM 808 O O . HIS A 1 104 ? -11.840 -5.807 10.082 1.00 82.94 104 HIS A O 1
ATOM 814 N N . GLU A 1 105 ? -13.082 -7.467 9.231 1.00 81.75 105 GLU A N 1
ATOM 815 C CA . GLU A 1 105 ? -13.565 -6.716 8.069 1.00 81.75 105 GLU A CA 1
ATOM 816 C C . GLU A 1 105 ? -14.353 -5.469 8.485 1.00 81.75 105 GLU A C 1
ATOM 818 O O . GLU A 1 105 ? -14.114 -4.384 7.962 1.00 81.75 105 GLU A O 1
ATOM 823 N N . ALA A 1 106 ? -15.229 -5.597 9.487 1.00 81.88 106 ALA A N 1
ATOM 824 C CA . ALA A 1 106 ? -16.048 -4.489 9.974 1.00 81.88 106 ALA A CA 1
ATOM 825 C C . ALA A 1 106 ? -15.224 -3.371 10.633 1.00 81.88 106 ALA A C 1
ATOM 827 O O . ALA A 1 106 ? -15.586 -2.203 10.516 1.00 81.88 106 ALA A O 1
ATOM 828 N N . GLU A 1 107 ? -14.131 -3.710 11.322 1.00 80.12 107 GLU A N 1
ATOM 829 C CA . GLU A 1 107 ? -13.243 -2.712 11.928 1.00 80.12 107 GLU A CA 1
ATOM 830 C C . GLU A 1 107 ? -12.317 -2.088 10.882 1.00 80.12 107 GLU A C 1
ATOM 832 O O . GLU A 1 107 ? -12.174 -0.869 10.832 1.00 80.12 107 GLU A O 1
ATOM 837 N N . LEU A 1 108 ? -11.771 -2.896 9.969 1.00 81.25 108 LEU A N 1
ATOM 838 C CA . LEU A 1 108 ? -10.932 -2.407 8.878 1.00 81.25 108 LEU A CA 1
ATOM 839 C C . LEU A 1 108 ? -11.707 -1.481 7.926 1.00 81.25 108 LEU A C 1
ATOM 841 O O . LEU A 1 108 ? -11.150 -0.499 7.444 1.00 81.25 108 LEU A O 1
ATOM 845 N N . ALA A 1 109 ? -12.997 -1.742 7.697 1.00 81.44 109 ALA A N 1
ATOM 846 C CA . ALA A 1 109 ? -13.866 -0.896 6.878 1.00 81.44 109 ALA A CA 1
ATOM 847 C C . ALA A 1 109 ? -14.108 0.506 7.469 1.00 81.44 109 ALA A C 1
ATOM 849 O O . ALA A 1 109 ? -14.479 1.416 6.729 1.00 81.44 109 ALA A O 1
ATOM 850 N N . LYS A 1 110 ? -13.910 0.695 8.782 1.00 80.12 110 LYS A N 1
ATOM 851 C CA . LYS A 1 110 ? -14.002 2.014 9.434 1.00 80.12 110 LYS A CA 1
ATOM 852 C C . LYS A 1 110 ? -12.713 2.825 9.306 1.00 80.12 110 LYS A C 1
ATOM 854 O O . LYS A 1 110 ? -12.739 4.029 9.540 1.00 80.12 110 LYS A O 1
ATOM 859 N N . SER A 1 111 ? -11.606 2.170 8.965 1.00 75.50 111 SER A N 1
ATOM 860 C CA . SER A 1 111 ? -10.310 2.812 8.777 1.00 75.50 111 SER A CA 1
ATOM 861 C C . SER A 1 111 ? -10.211 3.480 7.405 1.00 75.50 111 SER A C 1
ATOM 863 O O . SER A 1 111 ? -10.931 3.147 6.461 1.00 75.50 111 SER A O 1
ATOM 865 N N . VAL A 1 112 ? -9.261 4.402 7.266 1.00 77.75 112 VAL A N 1
ATOM 866 C CA . VAL A 1 112 ? -8.914 5.007 5.973 1.00 77.75 112 VAL A CA 1
ATOM 867 C C . VAL A 1 112 ? -8.213 4.028 5.020 1.00 77.75 112 VAL A C 1
ATOM 869 O O . VAL A 1 112 ? -8.136 4.298 3.820 1.00 77.75 112 VAL A O 1
ATOM 872 N N . LEU A 1 113 ? -7.700 2.900 5.533 1.00 77.38 113 LEU A N 1
ATOM 873 C CA . LEU A 1 113 ? -6.829 1.971 4.802 1.00 77.38 113 LEU A CA 1
ATOM 874 C C . LEU A 1 113 ? -7.444 1.399 3.513 1.00 77.38 113 LEU A C 1
ATOM 876 O O . LEU A 1 113 ? -6.762 1.447 2.488 1.00 77.38 113 LEU A O 1
ATOM 880 N N . PRO A 1 114 ? -8.706 0.921 3.487 1.00 77.62 114 PRO A N 1
ATOM 881 C CA . PRO A 1 114 ? -9.305 0.388 2.259 1.00 77.62 114 PRO A CA 1
ATOM 882 C C . PRO A 1 114 ? -9.532 1.452 1.176 1.00 77.62 114 PRO A C 1
ATOM 884 O O . PRO A 1 114 ? -9.666 1.122 0.001 1.00 77.62 114 PRO A O 1
ATOM 887 N N . GLY A 1 115 ? -9.583 2.734 1.555 1.00 74.56 115 GLY A N 1
ATOM 888 C CA . GLY A 1 115 ? -9.737 3.852 0.621 1.00 74.56 115 GLY A CA 1
ATOM 889 C C . GLY A 1 115 ? -8.434 4.276 -0.062 1.00 74.56 115 GLY A C 1
ATOM 890 O O . GLY A 1 115 ? -8.460 5.088 -0.994 1.00 74.56 115 GLY A O 1
ATOM 891 N N . LEU A 1 116 ? -7.287 3.754 0.382 1.00 73.88 116 LEU A N 1
ATOM 892 C CA . LEU A 1 116 ? -5.986 4.107 -0.169 1.00 73.88 116 LEU A CA 1
ATOM 893 C C . LEU A 1 116 ? -5.778 3.451 -1.532 1.00 73.88 116 LEU A C 1
ATOM 895 O O . LEU A 1 116 ? -5.961 2.254 -1.711 1.00 73.88 116 LEU A O 1
ATOM 899 N N . ARG A 1 117 ? -5.325 4.250 -2.499 1.00 73.56 117 ARG A N 1
ATOM 900 C CA . ARG A 1 117 ? -5.027 3.778 -3.863 1.00 73.56 117 ARG A CA 1
ATOM 901 C C . ARG A 1 117 ? -3.542 3.610 -4.144 1.00 73.56 117 ARG A C 1
ATOM 903 O O . ARG A 1 117 ? -3.163 3.050 -5.166 1.00 73.56 117 ARG A O 1
ATOM 910 N N . LYS A 1 118 ? -2.695 4.162 -3.282 1.00 74.31 118 LYS A N 1
ATOM 911 C CA . LYS A 1 118 ? -1.243 4.140 -3.432 1.00 74.31 118 LYS A CA 1
ATOM 912 C C . LYS A 1 118 ? -0.614 3.897 -2.070 1.00 74.31 118 LYS A C 1
ATOM 914 O O . LYS A 1 118 ? -1.102 4.473 -1.093 1.00 74.31 118 LYS A O 1
ATOM 919 N N . PRO A 1 119 ? 0.437 3.068 -1.991 1.00 72.06 119 PRO A N 1
ATOM 920 C CA . PRO A 1 119 ? 1.202 2.955 -0.764 1.00 72.06 119 PRO A CA 1
ATOM 921 C C . PRO A 1 119 ? 1.760 4.344 -0.440 1.00 72.06 119 PRO A C 1
ATOM 923 O O . PRO A 1 119 ? 2.313 5.011 -1.314 1.00 72.06 119 PRO A O 1
ATOM 926 N N . SER A 1 120 ? 1.535 4.818 0.786 1.00 68.69 120 SER A N 1
ATOM 927 C CA . SER A 1 120 ? 2.107 6.091 1.227 1.00 68.69 120 SER A CA 1
ATOM 928 C C . SER A 1 120 ? 3.626 5.952 1.367 1.00 68.69 120 SER A C 1
ATOM 930 O O . SER A 1 120 ? 4.123 4.863 1.668 1.00 68.69 120 SER A O 1
ATOM 932 N N . ASP A 1 121 ? 4.362 7.054 1.217 1.00 58.59 121 ASP A N 1
ATOM 933 C CA . ASP A 1 121 ? 5.824 7.069 1.362 1.00 58.59 121 ASP 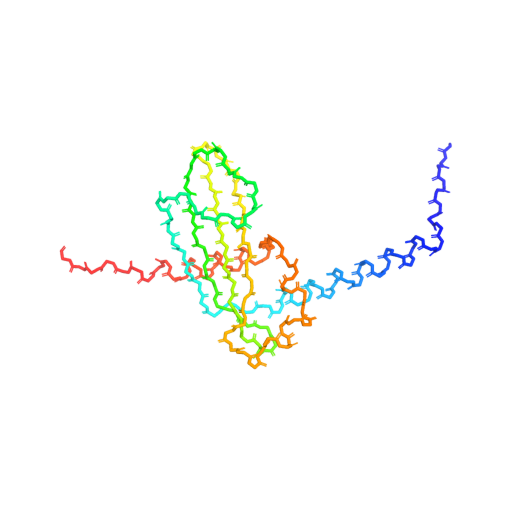A CA 1
ATOM 934 C C . ASP A 1 121 ? 6.278 6.509 2.723 1.00 58.59 121 ASP A C 1
ATOM 936 O O . ASP A 1 121 ? 7.294 5.823 2.818 1.00 58.59 121 ASP A O 1
ATOM 940 N N . ALA A 1 122 ? 5.501 6.738 3.789 1.00 54.44 122 ALA A N 1
ATOM 941 C CA . ALA A 1 122 ? 5.803 6.210 5.120 1.00 54.44 122 ALA A CA 1
ATOM 942 C C . ALA A 1 122 ? 5.684 4.677 5.175 1.00 54.44 122 ALA A C 1
ATOM 944 O O . ALA A 1 122 ? 6.512 4.010 5.802 1.00 54.44 122 ALA A O 1
ATOM 945 N N . VAL A 1 123 ? 4.685 4.121 4.481 1.00 64.69 123 VAL A N 1
ATOM 946 C CA . VAL A 1 123 ? 4.494 2.673 4.345 1.00 64.69 123 VAL A CA 1
ATOM 947 C C . VAL A 1 123 ? 5.625 2.075 3.507 1.00 64.69 123 VAL A C 1
ATOM 949 O O . VAL A 1 123 ? 6.195 1.064 3.909 1.00 64.69 123 VAL A O 1
ATOM 952 N N . GLU A 1 124 ? 6.040 2.724 2.412 1.00 62.97 124 GLU A N 1
ATOM 953 C CA . GLU A 1 124 ? 7.189 2.268 1.615 1.00 62.97 124 GLU A CA 1
ATOM 954 C C . GLU A 1 124 ? 8.486 2.262 2.436 1.00 62.97 124 GLU A C 1
ATOM 956 O O . GLU A 1 124 ? 9.222 1.274 2.420 1.00 62.97 124 GLU A O 1
ATOM 961 N N . VAL A 1 125 ? 8.775 3.337 3.177 1.00 56.22 125 VAL A N 1
ATOM 962 C CA . VAL A 1 125 ? 9.994 3.438 3.994 1.00 56.22 125 VAL A CA 1
ATOM 963 C C . VAL A 1 125 ? 10.024 2.348 5.065 1.00 56.22 125 VAL A C 1
ATOM 965 O O . VAL A 1 125 ? 11.072 1.727 5.274 1.00 56.22 125 VAL A O 1
ATOM 968 N N . ARG A 1 126 ? 8.885 2.071 5.715 1.00 63.62 126 ARG A N 1
ATOM 969 C CA . ARG A 1 126 ? 8.777 0.991 6.704 1.00 63.62 126 ARG A CA 1
ATOM 970 C C . ARG A 1 126 ? 8.924 -0.388 6.060 1.00 63.62 126 ARG A C 1
ATOM 972 O O . ARG A 1 126 ? 9.757 -1.164 6.522 1.00 63.62 126 ARG A O 1
ATOM 979 N N . ILE A 1 127 ? 8.219 -0.662 4.958 1.00 67.44 127 ILE A N 1
ATOM 980 C CA . ILE A 1 127 ? 8.327 -1.932 4.220 1.00 67.44 127 ILE A CA 1
ATOM 981 C C . ILE A 1 127 ? 9.771 -2.158 3.768 1.00 67.44 127 ILE A C 1
ATOM 983 O O . ILE A 1 127 ? 10.340 -3.220 4.005 1.00 67.44 127 ILE A O 1
ATOM 987 N N . ARG A 1 128 ? 10.413 -1.148 3.171 1.00 60.12 128 ARG A N 1
ATOM 988 C CA . ARG A 1 128 ? 11.803 -1.246 2.712 1.00 60.12 128 ARG A CA 1
ATOM 989 C C . ARG A 1 128 ? 12.754 -1.533 3.871 1.00 60.12 128 ARG A C 1
ATOM 991 O O . ARG A 1 128 ? 13.654 -2.353 3.709 1.00 60.12 128 ARG A O 1
ATOM 998 N N . LYS A 1 129 ? 12.565 -0.892 5.029 1.00 59.03 129 LYS A N 1
ATOM 999 C CA . LYS A 1 129 ? 13.377 -1.159 6.222 1.00 59.03 129 LYS A CA 1
ATOM 1000 C C . LYS A 1 129 ? 13.246 -2.622 6.651 1.00 59.03 129 LYS A C 1
ATOM 1002 O O . LYS A 1 129 ? 14.271 -3.287 6.773 1.00 59.03 129 LYS A O 1
ATOM 1007 N N . GLU A 1 130 ? 12.027 -3.136 6.802 1.00 59.19 130 GLU A N 1
ATOM 1008 C CA . GLU A 1 130 ? 11.778 -4.527 7.219 1.00 59.19 130 GLU A CA 1
ATOM 1009 C C . GLU A 1 130 ? 12.279 -5.562 6.199 1.00 59.19 130 GLU A C 1
ATOM 1011 O O . GLU A 1 130 ? 12.868 -6.583 6.566 1.00 59.19 130 GLU A O 1
ATOM 1016 N N . LEU A 1 131 ? 12.157 -5.266 4.904 1.00 57.62 131 LEU A N 1
ATOM 1017 C CA . LEU A 1 131 ? 12.722 -6.100 3.845 1.00 57.62 131 LEU A CA 1
ATOM 1018 C C . LEU A 1 131 ? 14.249 -6.142 3.902 1.00 57.62 131 LEU A C 1
ATOM 1020 O O . LEU A 1 131 ? 14.825 -7.219 3.790 1.00 57.62 131 LEU A O 1
ATOM 1024 N N . VAL A 1 132 ? 14.927 -5.010 4.125 1.00 55.09 132 VAL A N 1
ATOM 1025 C CA . VAL A 1 132 ? 16.398 -4.971 4.257 1.00 55.09 132 VAL A CA 1
ATOM 1026 C C . VAL A 1 132 ? 16.882 -5.831 5.432 1.00 55.09 132 VAL A C 1
ATOM 1028 O O . VAL A 1 132 ? 17.942 -6.455 5.332 1.00 55.09 132 VAL A O 1
ATOM 1031 N N . TRP A 1 133 ? 16.104 -5.935 6.516 1.00 44.44 133 TRP A N 1
ATOM 1032 C CA . TRP A 1 133 ? 16.408 -6.839 7.633 1.00 44.44 133 TRP A CA 1
ATOM 1033 C C . TRP A 1 133 ? 16.233 -8.323 7.277 1.00 44.44 133 TRP A C 1
ATOM 1035 O O . TRP A 1 133 ? 16.999 -9.155 7.771 1.00 44.44 133 TRP A O 1
ATOM 1045 N N . ARG A 1 134 ? 15.285 -8.677 6.399 1.00 48.66 134 ARG A N 1
ATOM 1046 C CA . ARG A 1 134 ? 15.071 -10.068 5.946 1.00 48.66 134 ARG A CA 1
ATOM 1047 C C . ARG A 1 134 ? 15.971 -10.480 4.772 1.00 48.66 134 ARG A C 1
ATOM 1049 O O . ARG A 1 134 ? 16.410 -11.626 4.742 1.00 48.66 134 ARG A O 1
ATOM 1056 N N . PHE A 1 135 ? 16.364 -9.557 3.890 1.00 41.84 135 PHE A N 1
ATOM 1057 C CA . PHE A 1 135 ? 17.341 -9.808 2.816 1.00 41.84 135 PHE A CA 1
ATOM 1058 C C . PHE A 1 135 ? 18.730 -10.198 3.347 1.00 41.84 135 PHE A C 1
ATOM 1060 O O . PHE A 1 135 ? 19.463 -10.909 2.667 1.00 41.84 135 PHE A O 1
ATOM 1067 N N . ARG A 1 136 ? 19.090 -9.813 4.581 1.00 44.53 136 ARG A N 1
ATOM 1068 C CA . ARG A 1 136 ? 20.340 -10.264 5.227 1.00 44.53 136 ARG A CA 1
ATOM 1069 C C . ARG A 1 136 ? 20.310 -11.715 5.722 1.00 44.53 136 ARG A C 1
ATOM 1071 O O . ARG A 1 136 ? 21.333 -12.188 6.204 1.00 44.53 136 ARG A O 1
ATOM 1078 N N . ARG A 1 137 ? 19.173 -12.417 5.635 1.00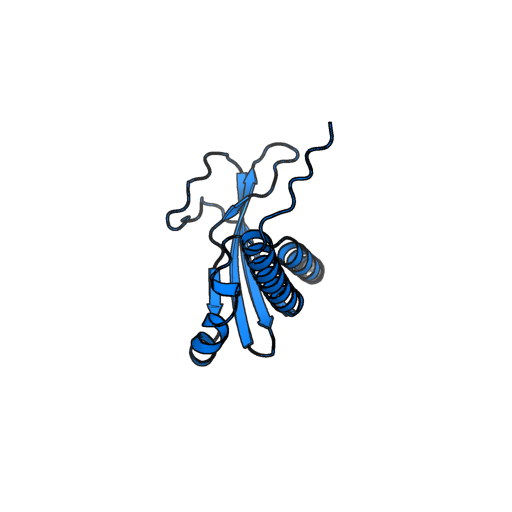 42.84 137 ARG A N 1
ATOM 1079 C CA . ARG A 1 137 ? 19.029 -13.802 6.117 1.00 42.84 137 ARG A CA 1
ATOM 1080 C C . ARG A 1 137 ? 18.978 -14.869 5.024 1.00 42.84 137 ARG A C 1
ATOM 1082 O O . ARG A 1 137 ? 18.806 -16.036 5.356 1.00 42.84 137 ARG A O 1
ATOM 1089 N N . VAL A 1 138 ? 19.221 -14.514 3.761 1.00 40.59 138 VAL A N 1
ATOM 1090 C CA . VAL A 1 138 ? 19.662 -15.500 2.762 1.00 40.59 138 VAL A CA 1
ATOM 1091 C C . VAL A 1 138 ? 21.180 -15.629 2.896 1.00 40.59 138 VAL A C 1
ATOM 1093 O O . VAL A 1 138 ? 21.949 -15.054 2.132 1.00 40.59 138 VAL A O 1
ATOM 1096 N N . MET A 1 139 ? 21.611 -16.324 3.951 1.00 36.72 139 MET A N 1
ATOM 1097 C CA . MET A 1 139 ? 22.944 -16.920 3.979 1.00 36.72 139 MET A CA 1
ATOM 1098 C C . MET A 1 139 ? 22.939 -18.013 2.913 1.00 36.72 139 MET A C 1
ATOM 1100 O O . MET A 1 139 ? 22.052 -18.868 2.913 1.00 36.72 139 MET A O 1
ATOM 1104 N N . LEU A 1 140 ? 23.895 -17.938 1.990 1.00 41.41 140 LEU A N 1
ATOM 1105 C CA . LEU A 1 140 ? 24.248 -19.036 1.096 1.00 41.41 140 LEU A CA 1
ATOM 1106 C C . LEU A 1 140 ? 24.288 -20.345 1.905 1.00 41.41 140 LEU A C 1
ATOM 1108 O O . LEU A 1 140 ? 24.936 -20.361 2.954 1.00 41.41 140 LEU A O 1
ATOM 1112 N N . PRO A 1 141 ? 23.639 -21.437 1.469 1.00 45.75 141 PRO A N 1
ATOM 1113 C CA . PRO A 1 141 ? 24.118 -22.738 1.878 1.00 45.75 141 PRO A CA 1
ATOM 1114 C C . PRO A 1 141 ? 25.468 -22.934 1.184 1.00 45.75 141 PRO A C 1
ATOM 1116 O O . PRO A 1 141 ? 25.553 -22.883 -0.043 1.00 45.75 141 PRO A O 1
ATOM 1119 N N . ASP A 1 142 ? 26.520 -23.093 1.982 1.00 44.12 142 ASP A N 1
ATOM 1120 C CA . ASP A 1 142 ? 27.792 -23.645 1.528 1.00 44.12 142 ASP A CA 1
ATOM 1121 C C . ASP A 1 142 ? 27.531 -24.919 0.712 1.00 44.12 142 ASP A C 1
ATOM 1123 O O . ASP A 1 142 ? 26.909 -25.847 1.235 1.00 44.12 142 ASP A O 1
ATOM 1127 N N . CYS A 1 143 ? 27.995 -24.945 -0.542 1.00 36.28 143 CYS A N 1
ATOM 1128 C CA . CYS A 1 143 ? 28.421 -26.120 -1.317 1.00 36.28 143 CYS A CA 1
ATOM 1129 C C . CYS A 1 143 ? 29.189 -25.646 -2.558 1.00 36.28 143 CYS A C 1
ATOM 1131 O O . CYS A 1 143 ? 28.581 -24.939 -3.395 1.00 36.28 143 CYS A O 1
#

Foldseek 3Di:
DDPPPPPDVVVVVVVVVVVVVVVQLVVQVVQKDWPDKDKDWDPDQDDQVPDDDDPADFIKIWMKTWIDGPNFIKIWIWIWTAHPDPPGDIDIGDTAIGGPDPVSPVVVVVHCRRVDGGQDPSNVVNNVVRVVVVVVPPDDDDD

Sequence (143 aa):
MIPDSIPAMGQLKRQEVTLQTCLQATQELAGIDILQAEVNVVVNEPDLQGESPISEEGVWREVTAECCVDLVPFSITFYAHRADRKFAPIQYRCLRVSPLKTAHEAELAKSVLPGLRKPSDAVEVRIRKELVWRFRRVMLPDC

Organism: Pectinophora gossypiella (NCBI:txid13191)

Radius of gyration: 19.53 Å; chains: 1; bounding box: 46×73×39 Å